Protein AF-A0A2E1YTF7-F1 (afdb_monomer_lite)

Sequence (68 aa):
MINSNVGSLERKKDLIKNEKTFSGPMGMGLSKSYELKKKKICIYNTINGQEKIILNDKESFCPTKLKK

pLDDT: mean 76.46, std 15.72, range [43.09, 91.44]

Foldseek 3Di:
DDDPCPDPPPPPVQPWAPWDADQDVVSFFWGIWTDGPQWIWTWTQDPVGIDIDIHGNVDPDDDRDDDD

Structure (mmCIF, N/CA/C/O backbone):
data_AF-A0A2E1YTF7-F1
#
_entry.id   AF-A0A2E1YTF7-F1
#
loop_
_atom_site.group_PDB
_atom_site.id
_atom_site.type_symbol
_atom_site.label_atom_id
_atom_site.label_alt_id
_atom_site.label_comp_id
_atom_site.label_asym_id
_atom_site.label_entity_id
_atom_site.label_seq_id
_atom_site.pdbx_PDB_ins_code
_atom_site.Cartn_x
_atom_site.Cartn_y
_atom_site.Cartn_z
_atom_site.occupancy
_atom_site.B_iso_or_equiv
_atom_site.auth_seq_id
_atom_site.auth_comp_id
_atom_site.auth_asym_id
_atom_site.auth_atom_id
_atom_site.pdbx_PDB_model_num
ATOM 1 N N . MET A 1 1 ? -38.212 37.021 -6.113 1.00 51.00 1 MET A N 1
ATOM 2 C CA . MET A 1 1 ? -38.029 35.792 -6.920 1.00 51.00 1 MET A CA 1
ATOM 3 C C . MET A 1 1 ? -36.719 35.980 -7.667 1.00 51.00 1 MET A C 1
ATOM 5 O O . MET A 1 1 ? -36.666 36.844 -8.521 1.00 51.00 1 MET A O 1
ATOM 9 N N . ILE A 1 2 ? -35.588 35.466 -7.194 1.00 46.47 2 ILE A N 1
ATOM 10 C CA . ILE A 1 2 ? -35.162 34.059 -7.236 1.00 46.47 2 ILE A CA 1
ATOM 11 C C . ILE A 1 2 ? -34.219 33.763 -6.058 1.00 46.47 2 ILE A C 1
ATOM 13 O O . ILE A 1 2 ? -33.337 34.556 -5.741 1.00 46.47 2 ILE A O 1
ATOM 17 N N . ASN A 1 3 ? -34.446 32.621 -5.411 1.00 47.12 3 ASN A N 1
ATOM 18 C CA . ASN A 1 3 ? -33.741 32.151 -4.224 1.00 47.12 3 ASN A CA 1
ATOM 19 C C . ASN A 1 3 ? -32.378 31.559 -4.600 1.00 47.12 3 ASN A C 1
ATOM 21 O O . ASN A 1 3 ? -32.321 30.490 -5.205 1.00 47.12 3 ASN A O 1
ATOM 25 N N . SER A 1 4 ? -31.288 32.167 -4.139 1.00 45.22 4 SER A N 1
ATOM 26 C CA . SER A 1 4 ? -29.985 31.497 -4.095 1.00 45.22 4 SER A CA 1
ATOM 27 C C . SER A 1 4 ? -29.909 30.629 -2.840 1.00 45.22 4 SER A C 1
ATOM 29 O O . SER A 1 4 ? -29.287 30.989 -1.844 1.00 45.22 4 SER A O 1
ATOM 31 N N . ASN A 1 5 ? -30.576 29.473 -2.882 1.00 51.00 5 ASN A N 1
ATOM 32 C CA . ASN A 1 5 ? -30.332 28.366 -1.961 1.00 51.00 5 ASN A CA 1
ATOM 33 C C . ASN A 1 5 ? -28.998 27.716 -2.365 1.00 51.00 5 ASN A C 1
ATOM 35 O O . ASN A 1 5 ? -28.964 26.655 -2.984 1.00 51.00 5 ASN A O 1
ATOM 39 N N . VAL A 1 6 ? -27.881 28.392 -2.083 1.00 55.56 6 VAL A N 1
ATOM 40 C CA . VAL A 1 6 ? -26.585 27.714 -2.068 1.00 55.56 6 VAL A CA 1
ATOM 41 C C . VAL A 1 6 ? -26.536 27.009 -0.723 1.00 55.56 6 VAL A C 1
ATOM 43 O O . VAL A 1 6 ? -26.235 27.590 0.318 1.00 55.56 6 VAL A O 1
ATOM 46 N N . GLY A 1 7 ? -27.017 25.765 -0.744 1.00 43.09 7 GLY A N 1
ATOM 47 C CA . GLY A 1 7 ? -27.003 24.886 0.406 1.00 43.09 7 GLY A CA 1
ATOM 48 C C . GLY A 1 7 ? -25.623 24.918 1.041 1.00 43.09 7 GLY A C 1
ATOM 49 O O . GLY A 1 7 ? -24.603 24.797 0.357 1.00 43.09 7 GLY A O 1
ATOM 50 N N . SER A 1 8 ? -25.614 25.106 2.355 1.00 43.75 8 SER A N 1
ATOM 51 C CA . SER A 1 8 ? -24.476 24.873 3.226 1.00 43.75 8 SER A CA 1
ATOM 52 C C . SER A 1 8 ? -24.031 23.423 3.054 1.00 43.75 8 SER A C 1
ATOM 54 O O . SER A 1 8 ? -24.400 22.547 3.832 1.00 43.75 8 SER A O 1
ATOM 56 N N . LEU A 1 9 ? -23.266 23.140 1.999 1.00 51.81 9 LEU A N 1
ATOM 57 C CA . LEU A 1 9 ? -22.550 21.890 1.870 1.00 51.81 9 LEU A CA 1
ATOM 58 C C . LEU A 1 9 ? -21.486 21.976 2.951 1.00 51.81 9 LEU A C 1
ATOM 60 O O . LEU A 1 9 ? -20.466 22.647 2.776 1.00 51.81 9 LEU A O 1
ATOM 64 N N . GLU A 1 10 ? -21.780 21.379 4.105 1.00 46.81 10 GLU A N 1
ATOM 65 C CA . GLU A 1 10 ? -20.806 21.076 5.134 1.00 46.81 10 GLU A CA 1
ATOM 66 C C . GLU A 1 10 ? -19.610 20.424 4.440 1.00 46.81 10 GLU A C 1
ATOM 68 O O . GLU A 1 10 ? -19.548 19.210 4.236 1.00 46.81 10 GLU A O 1
ATOM 73 N N . ARG A 1 11 ? -18.622 21.241 4.063 1.00 52.28 11 ARG A N 1
ATOM 74 C CA . ARG A 1 11 ? -17.270 20.789 3.803 1.00 52.28 11 ARG A CA 1
ATOM 75 C C . ARG A 1 11 ? -16.756 20.378 5.170 1.00 52.28 11 ARG A C 1
ATOM 77 O O . ARG A 1 11 ? -15.980 21.106 5.785 1.00 52.28 11 ARG A O 1
ATOM 84 N N . LYS A 1 12 ? -17.211 19.217 5.664 1.00 52.53 12 LYS A N 1
ATOM 85 C CA . LYS A 1 12 ? -16.435 18.406 6.592 1.00 52.53 12 LYS A CA 1
ATOM 86 C C . LYS A 1 12 ? -15.090 18.316 5.905 1.00 52.53 12 LYS A C 1
ATOM 88 O O . LYS A 1 12 ? -14.953 17.582 4.935 1.00 52.53 12 LYS A O 1
ATOM 93 N N . LYS A 1 13 ? -14.152 19.172 6.317 1.00 57.84 13 LYS A N 1
ATOM 94 C CA . LYS A 1 13 ? -12.752 19.057 5.953 1.00 57.84 13 LYS A CA 1
ATOM 95 C C . LYS A 1 13 ? -12.404 17.661 6.421 1.00 57.84 13 LYS A C 1
ATOM 97 O O . LYS A 1 13 ? -12.252 17.436 7.619 1.00 57.84 13 LYS A O 1
ATOM 102 N N . ASP A 1 14 ? -12.441 16.708 5.503 1.00 65.44 14 ASP A N 1
ATOM 103 C CA . ASP A 1 14 ? -11.877 15.396 5.703 1.00 65.44 14 ASP A CA 1
ATOM 104 C C . ASP A 1 14 ? -10.434 15.645 6.115 1.00 65.44 14 ASP A C 1
ATOM 106 O O . ASP A 1 14 ? -9.588 15.966 5.284 1.00 65.44 14 ASP A O 1
ATOM 110 N N . LEU A 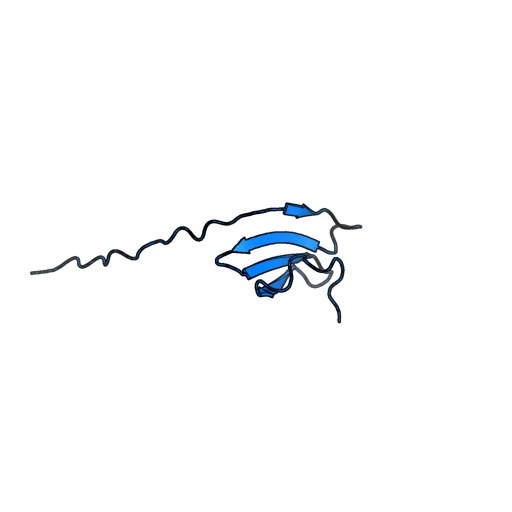1 15 ? -10.194 15.648 7.425 1.00 77.50 15 LEU A N 1
ATOM 111 C CA . LEU A 1 15 ? -8.883 15.905 7.983 1.00 77.50 15 LEU A CA 1
ATOM 112 C C . LEU A 1 15 ? -8.018 14.732 7.546 1.00 77.50 15 LEU A C 1
ATOM 114 O O . LEU A 1 15 ? -8.142 13.636 8.094 1.00 77.50 15 LEU A O 1
ATOM 118 N N . ILE A 1 16 ? -7.197 14.977 6.529 1.00 83.06 16 ILE A N 1
ATOM 119 C CA . ILE A 1 16 ? -6.092 14.107 6.167 1.00 83.06 16 ILE A CA 1
ATOM 120 C C . ILE A 1 16 ? -5.164 14.097 7.378 1.00 83.06 16 ILE A C 1
ATOM 122 O O . ILE A 1 16 ? -4.691 15.145 7.821 1.00 83.06 16 ILE A O 1
ATOM 126 N N . LYS A 1 17 ? -4.958 12.919 7.954 1.00 84.06 17 LYS A N 1
ATOM 127 C CA . LYS A 1 17 ? -4.093 12.711 9.118 1.00 84.06 17 LYS A CA 1
ATOM 128 C C . LYS A 1 17 ? -2.989 11.731 8.762 1.00 84.06 17 LYS A C 1
ATOM 130 O O . LYS A 1 17 ? -3.142 10.944 7.830 1.00 84.06 17 LYS A O 1
ATOM 135 N N . ASN A 1 18 ? -1.894 11.771 9.522 1.00 86.50 18 ASN A N 1
ATOM 136 C CA . ASN A 1 18 ? -0.792 10.812 9.405 1.00 86.50 18 ASN A CA 1
ATOM 137 C C . ASN A 1 18 ? -0.288 10.648 7.960 1.00 86.50 18 ASN A C 1
ATOM 139 O O . ASN A 1 18 ? -0.009 9.534 7.510 1.00 86.50 18 ASN A O 1
ATOM 143 N N . GLU A 1 19 ? -0.211 11.762 7.226 1.00 89.50 19 GLU A N 1
ATOM 144 C CA . GLU A 1 19 ? 0.346 11.761 5.882 1.00 89.50 19 GLU A CA 1
ATOM 145 C C . GLU A 1 19 ? 1.827 11.378 5.945 1.00 89.50 19 GLU A C 1
ATOM 147 O O . GLU A 1 19 ? 2.604 11.953 6.705 1.00 89.50 19 GLU A O 1
ATOM 152 N N . LYS A 1 20 ? 2.208 10.386 5.144 1.00 89.69 20 LYS A N 1
ATOM 153 C CA . LYS A 1 20 ? 3.588 9.945 4.967 1.00 89.69 20 LYS A CA 1
ATOM 154 C C . LYS A 1 20 ? 3.861 9.784 3.487 1.00 89.69 20 LYS A C 1
ATOM 156 O O . LYS A 1 20 ? 3.041 9.223 2.761 1.00 89.69 20 LYS A O 1
ATOM 161 N N . THR A 1 21 ? 5.015 10.255 3.056 1.00 90.19 21 THR A N 1
ATOM 162 C CA . THR A 1 21 ? 5.542 10.027 1.717 1.00 90.19 21 THR A CA 1
ATOM 163 C C . THR A 1 21 ? 6.695 9.042 1.798 1.00 90.19 21 THR A C 1
ATOM 165 O O . THR A 1 21 ? 7.382 8.930 2.812 1.00 90.19 21 THR A O 1
ATOM 168 N N . PHE A 1 22 ? 6.864 8.282 0.731 1.00 88.62 22 PHE A N 1
ATOM 169 C CA . PHE A 1 22 ? 7.829 7.207 0.635 1.00 88.62 22 PHE A CA 1
ATOM 170 C C . PHE A 1 22 ? 8.483 7.279 -0.740 1.00 88.62 22 PHE A C 1
ATOM 172 O O . PHE A 1 22 ? 7.834 7.598 -1.738 1.00 88.62 22 PHE A O 1
ATOM 179 N N . SER A 1 23 ? 9.767 6.951 -0.782 1.00 83.62 23 SER A N 1
ATOM 180 C CA . SER A 1 23 ? 10.536 6.857 -2.017 1.00 83.62 23 SER A CA 1
ATOM 181 C C . SER A 1 23 ? 11.023 5.427 -2.142 1.00 83.62 23 SER A C 1
ATOM 183 O O . SER A 1 23 ? 12.008 5.038 -1.517 1.00 83.62 23 SER A O 1
ATOM 185 N N . GLY A 1 24 ? 10.275 4.616 -2.884 1.00 79.94 24 GLY A N 1
ATOM 186 C CA . GLY A 1 24 ? 10.672 3.243 -3.150 1.00 79.94 24 GLY A CA 1
ATOM 187 C C . GLY A 1 24 ? 11.821 3.147 -4.167 1.00 79.94 24 GLY A C 1
ATOM 188 O O . GLY A 1 24 ? 12.149 4.129 -4.846 1.00 79.94 24 GLY A O 1
ATOM 189 N N . PRO A 1 25 ? 12.463 1.973 -4.274 1.00 80.88 25 PRO A N 1
ATOM 190 C CA . PRO A 1 25 ? 13.548 1.746 -5.223 1.00 80.88 25 PRO A CA 1
ATOM 191 C C . PRO A 1 25 ? 13.071 2.007 -6.659 1.00 80.88 25 PRO A C 1
ATOM 193 O O . PRO A 1 25 ? 11.977 1.594 -7.041 1.00 80.88 25 PRO A O 1
ATOM 196 N N . MET A 1 26 ? 13.874 2.736 -7.444 1.00 82.75 26 MET A N 1
ATOM 197 C CA . MET A 1 26 ? 13.524 3.184 -8.807 1.00 82.75 26 MET A CA 1
ATOM 198 C C . MET A 1 26 ? 12.198 3.969 -8.907 1.00 82.75 26 MET A C 1
ATOM 200 O O . MET A 1 26 ? 11.561 3.990 -9.956 1.00 82.75 26 MET A O 1
ATOM 204 N N . GLY A 1 27 ? 11.754 4.614 -7.823 1.00 82.69 27 GLY A N 1
ATOM 205 C CA . GLY A 1 27 ? 10.491 5.357 -7.807 1.00 82.69 27 GLY A CA 1
ATOM 206 C C . GLY A 1 27 ? 9.240 4.471 -7.818 1.00 82.69 27 GLY A C 1
ATOM 207 O O . GLY A 1 27 ? 8.139 4.995 -7.983 1.00 82.69 27 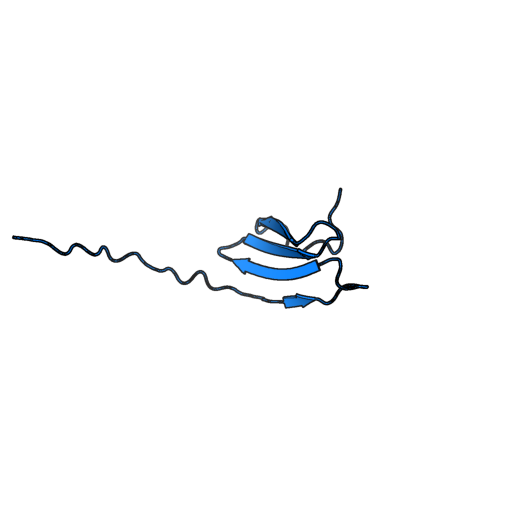GLY A O 1
ATOM 208 N N . MET A 1 28 ? 9.396 3.156 -7.623 1.00 86.38 28 MET A N 1
ATOM 209 C CA . MET A 1 28 ? 8.316 2.168 -7.583 1.00 86.38 28 MET A CA 1
ATOM 210 C C . MET A 1 28 ? 8.047 1.681 -6.158 1.00 86.38 28 MET A C 1
ATOM 212 O O . MET A 1 28 ? 8.949 1.596 -5.329 1.00 86.38 28 MET A O 1
ATOM 216 N N . GLY A 1 29 ? 6.803 1.301 -5.884 1.00 88.44 29 GLY A N 1
ATOM 217 C CA . GLY A 1 29 ? 6.328 0.861 -4.575 1.00 88.44 29 GLY A CA 1
ATOM 218 C C . GLY A 1 29 ? 5.460 1.912 -3.893 1.00 88.44 29 GLY A C 1
ATOM 219 O O . GLY A 1 29 ? 4.935 2.817 -4.539 1.00 88.44 29 GLY A O 1
ATOM 220 N N . LEU A 1 30 ? 5.269 1.773 -2.579 1.00 89.88 30 LEU A N 1
ATOM 221 C CA . LEU A 1 30 ? 4.493 2.736 -1.799 1.00 89.88 30 LEU A CA 1
ATOM 222 C C . LEU A 1 30 ? 5.104 4.133 -1.980 1.00 89.88 30 LEU A C 1
ATOM 224 O O . LEU A 1 30 ? 6.302 4.310 -1.780 1.00 89.88 30 LEU A O 1
ATOM 228 N N . SER A 1 31 ? 4.278 5.098 -2.375 1.00 90.81 31 SER A N 1
ATOM 229 C CA . SER A 1 31 ? 4.666 6.487 -2.633 1.00 90.81 31 SER A CA 1
ATOM 230 C C . SER A 1 31 ? 4.069 7.434 -1.597 1.00 90.81 31 SER A C 1
ATOM 232 O O . SER A 1 31 ? 4.741 8.337 -1.101 1.00 90.81 31 SER A O 1
ATOM 234 N N . LYS A 1 32 ? 2.808 7.219 -1.216 1.00 91.12 32 LYS A N 1
ATOM 235 C CA . LYS A 1 32 ? 2.129 8.068 -0.236 1.00 91.12 32 LYS A CA 1
ATOM 236 C C . LYS A 1 32 ? 1.121 7.266 0.571 1.00 91.12 32 LYS A C 1
ATOM 238 O O . LYS A 1 32 ? 0.425 6.417 0.030 1.00 91.12 32 LYS A O 1
ATOM 243 N N . SER A 1 33 ? 0.995 7.563 1.857 1.00 91.12 33 SER A N 1
ATOM 244 C CA . SER A 1 33 ? -0.096 7.070 2.692 1.00 91.12 33 SER A CA 1
ATOM 245 C C . SER A 1 33 ? -0.708 8.190 3.505 1.00 91.12 33 SER A C 1
ATOM 247 O O . SER A 1 33 ? 0.022 9.056 3.977 1.00 91.12 33 SER A O 1
ATOM 249 N N . TYR A 1 34 ? -2.014 8.150 3.723 1.00 90.50 34 TYR A N 1
ATOM 250 C CA . TYR A 1 34 ? -2.694 9.084 4.611 1.00 90.50 34 TYR A CA 1
ATOM 251 C C . TYR A 1 34 ? -3.993 8.494 5.148 1.00 90.50 34 TYR A C 1
ATOM 253 O O . TYR A 1 34 ? -4.560 7.576 4.566 1.00 90.50 34 TYR A O 1
ATOM 261 N N . GLU A 1 35 ? -4.482 9.028 6.256 1.00 89.38 35 GLU A N 1
ATOM 262 C CA . GLU A 1 35 ? -5.733 8.607 6.878 1.00 89.38 35 GLU A CA 1
ATOM 263 C C . GLU A 1 35 ? -6.841 9.619 6.600 1.00 89.38 35 GLU A C 1
ATOM 265 O O . GLU A 1 35 ? -6.654 10.824 6.761 1.00 89.38 35 GLU A O 1
ATOM 270 N N . LEU A 1 36 ? -8.004 9.119 6.183 1.00 86.94 36 LEU A N 1
ATOM 271 C CA . LEU A 1 36 ? -9.176 9.905 5.819 1.00 86.94 36 LEU A CA 1
ATOM 272 C C . LEU A 1 36 ? -10.442 9.216 6.342 1.00 86.94 36 LEU A C 1
ATOM 274 O O . LEU A 1 36 ? -10.729 8.087 5.956 1.00 86.94 36 LEU A O 1
ATOM 278 N N . LYS A 1 37 ? -11.206 9.881 7.223 1.00 82.00 37 LYS A N 1
ATOM 279 C CA . LYS A 1 37 ? -12.500 9.385 7.754 1.00 82.00 37 LYS A CA 1
ATOM 280 C C . LYS A 1 37 ? -12.479 7.897 8.175 1.00 82.00 37 LYS A C 1
ATOM 282 O O . LYS A 1 37 ? -13.386 7.149 7.819 1.00 82.00 37 LYS A O 1
ATOM 287 N N . LYS A 1 38 ? -11.470 7.474 8.954 1.00 81.81 38 LYS A N 1
ATOM 288 C CA . LYS A 1 38 ? -11.297 6.076 9.435 1.00 81.81 38 LYS A CA 1
ATOM 289 C C . LYS A 1 38 ? -10.931 5.056 8.344 1.00 81.81 38 LYS A C 1
ATOM 291 O O . LYS A 1 38 ? -11.189 3.858 8.455 1.00 81.81 38 LYS A O 1
ATOM 296 N N . LYS A 1 39 ? -10.376 5.546 7.239 1.00 85.69 39 LYS A N 1
ATOM 297 C CA . LYS A 1 39 ? -9.790 4.733 6.178 1.00 85.69 39 LYS A CA 1
ATOM 298 C C . LYS A 1 39 ? -8.340 5.127 6.010 1.00 85.69 39 LYS A C 1
ATOM 300 O O . LYS A 1 39 ? -8.012 6.313 6.049 1.00 85.69 39 LYS A O 1
ATOM 305 N N . LYS A 1 40 ? -7.485 4.145 5.778 1.00 89.00 40 LYS A N 1
ATOM 306 C CA . LYS A 1 40 ? -6.106 4.379 5.382 1.00 89.00 40 LYS A CA 1
ATOM 307 C C . LYS A 1 40 ? -6.024 4.309 3.869 1.00 89.00 40 LYS A C 1
ATOM 309 O O . LYS A 1 40 ? -6.417 3.325 3.254 1.00 89.00 40 LYS A O 1
ATOM 314 N N . ILE A 1 41 ? -5.552 5.381 3.263 1.00 90.38 41 ILE A N 1
ATOM 315 C CA . ILE A 1 41 ? -5.282 5.457 1.839 1.00 90.38 41 ILE A CA 1
ATOM 316 C C . ILE A 1 41 ? -3.805 5.196 1.630 1.00 90.38 41 ILE A C 1
ATOM 318 O O . ILE A 1 41 ? -2.970 5.811 2.293 1.00 90.38 41 ILE A O 1
ATOM 322 N N . CYS A 1 42 ? -3.494 4.322 0.685 1.00 90.81 42 CYS A N 1
ATOM 323 C CA . CYS A 1 42 ? -2.132 4.019 0.288 1.00 90.81 42 CYS A CA 1
ATOM 324 C C . CYS A 1 42 ? -2.042 4.141 -1.233 1.00 90.81 42 CYS A C 1
ATOM 326 O O . CYS A 1 42 ? -2.871 3.599 -1.964 1.00 90.81 42 CYS A O 1
ATOM 328 N N . ILE A 1 43 ? -1.057 4.894 -1.696 1.00 91.44 43 ILE A N 1
ATOM 329 C CA . ILE A 1 43 ? -0.794 5.195 -3.096 1.00 91.44 43 ILE A CA 1
ATOM 330 C C . ILE A 1 43 ? 0.549 4.574 -3.437 1.00 91.44 43 ILE A C 1
ATOM 332 O O . ILE A 1 43 ? 1.544 4.842 -2.760 1.00 91.44 43 ILE A O 1
ATOM 336 N N . TYR A 1 44 ? 0.570 3.770 -4.488 1.00 90.88 44 TYR A N 1
ATOM 337 C CA . TYR A 1 44 ? 1.739 3.062 -4.980 1.00 90.88 44 TYR A CA 1
ATOM 338 C C . TYR A 1 44 ? 2.063 3.537 -6.381 1.00 90.88 44 TYR A C 1
ATOM 340 O O . TYR A 1 44 ? 1.174 3.659 -7.215 1.00 90.88 44 TYR A O 1
ATOM 348 N N . ASN A 1 45 ? 3.343 3.736 -6.650 1.00 89.62 45 ASN A N 1
ATOM 349 C CA . ASN A 1 45 ? 3.842 3.877 -8.003 1.00 89.62 45 ASN A CA 1
ATOM 350 C C . ASN A 1 45 ? 4.211 2.498 -8.543 1.00 89.62 45 ASN A C 1
ATOM 352 O O . ASN A 1 45 ? 4.943 1.737 -7.911 1.00 89.62 45 ASN A O 1
ATOM 356 N N . THR A 1 46 ? 3.727 2.187 -9.732 1.00 87.88 46 THR A N 1
ATOM 357 C CA . THR A 1 46 ? 4.038 0.966 -10.470 1.00 87.88 46 THR A CA 1
ATOM 358 C C . THR A 1 46 ? 4.527 1.327 -11.866 1.00 87.88 46 THR A C 1
ATOM 360 O O . THR A 1 46 ? 4.387 2.466 -12.311 1.00 87.88 46 THR A O 1
ATOM 363 N N . ILE A 1 47 ? 5.062 0.338 -12.583 1.00 86.88 47 ILE A N 1
ATOM 364 C CA . ILE A 1 47 ? 5.454 0.484 -13.995 1.00 86.88 47 ILE A CA 1
ATOM 365 C C . ILE A 1 47 ? 4.261 0.937 -14.854 1.00 86.88 47 ILE A C 1
ATOM 367 O O . ILE A 1 47 ? 4.435 1.679 -15.814 1.00 86.88 47 ILE A O 1
ATOM 371 N N . ASN A 1 48 ? 3.046 0.535 -14.473 1.00 87.75 48 ASN A N 1
ATOM 372 C CA . ASN A 1 48 ? 1.816 0.837 -15.201 1.00 87.75 48 ASN A CA 1
ATOM 373 C C . ASN A 1 48 ? 1.148 2.147 -14.739 1.00 87.75 48 ASN A C 1
ATOM 375 O O . ASN A 1 48 ? 0.069 2.481 -15.221 1.00 87.75 48 ASN A O 1
ATOM 379 N N . GLY A 1 49 ? 1.757 2.883 -13.800 1.00 88.00 49 GLY A N 1
ATOM 380 C CA . GLY A 1 49 ? 1.218 4.123 -13.236 1.00 88.00 49 GLY A CA 1
ATOM 381 C C . GLY A 1 49 ? 0.937 4.041 -11.735 1.00 88.00 49 GLY A C 1
ATOM 382 O O . GLY A 1 49 ? 1.527 3.232 -11.020 1.00 88.00 49 GLY A O 1
ATOM 383 N N . GLN A 1 50 ? 0.054 4.910 -11.237 1.00 89.81 50 GLN A N 1
ATOM 384 C CA . GLN A 1 50 ? -0.296 4.973 -9.816 1.00 89.81 50 GLN A CA 1
ATOM 385 C C . GLN A 1 50 ? -1.482 4.069 -9.471 1.00 89.81 50 GLN A C 1
ATOM 387 O O . GLN A 1 50 ? -2.566 4.215 -10.031 1.00 89.81 50 GLN A O 1
ATOM 392 N N . GLU A 1 51 ? -1.298 3.201 -8.481 1.00 90.44 51 GLU A N 1
ATOM 393 C CA . GLU A 1 51 ? -2.360 2.395 -7.886 1.00 90.44 51 GLU A CA 1
ATOM 394 C C . GLU A 1 51 ? -2.753 2.947 -6.516 1.00 90.44 51 GLU A C 1
ATOM 396 O O . GLU A 1 51 ? -1.910 3.353 -5.714 1.00 90.44 51 GLU A O 1
ATOM 40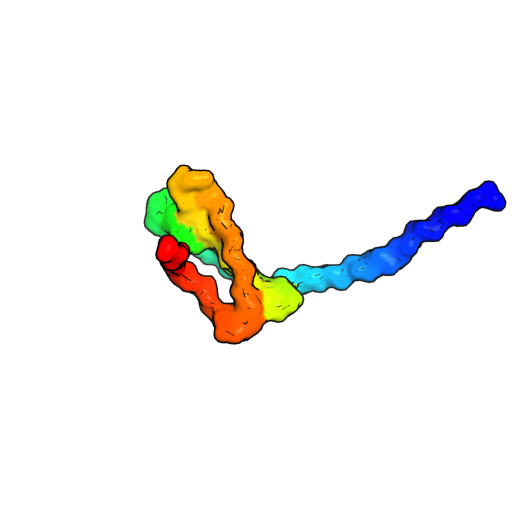1 N N . LYS A 1 52 ? -4.054 2.944 -6.222 1.00 89.94 52 LYS A N 1
ATOM 402 C CA . LYS A 1 52 ? -4.600 3.396 -4.941 1.00 89.94 52 LYS 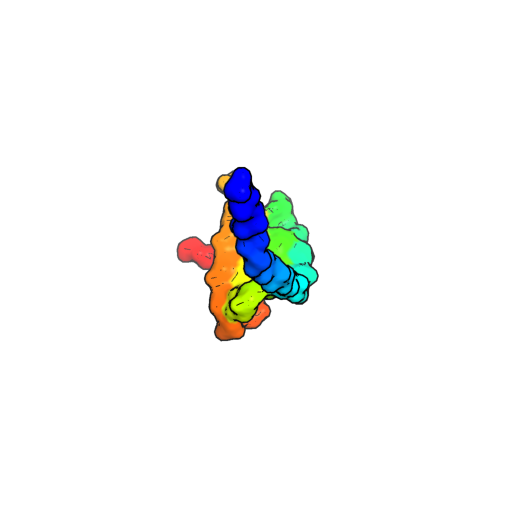A CA 1
ATOM 403 C C . LYS A 1 52 ? -5.352 2.257 -4.282 1.00 89.94 52 LYS A C 1
ATOM 405 O O . LYS A 1 52 ? -6.325 1.756 -4.836 1.00 89.94 52 LYS A O 1
ATOM 410 N N . ILE A 1 53 ? -4.978 1.950 -3.049 1.00 89.44 53 ILE A N 1
ATOM 411 C CA . ILE A 1 53 ? -5.741 1.052 -2.185 1.00 89.44 53 ILE A CA 1
ATOM 412 C C . ILE A 1 53 ? -6.335 1.836 -1.021 1.00 89.44 53 ILE A C 1
ATOM 414 O O . ILE A 1 53 ? -5.786 2.838 -0.546 1.00 89.44 53 ILE A O 1
ATOM 418 N N . ILE A 1 54 ? -7.498 1.373 -0.585 1.00 88.75 54 ILE A N 1
ATOM 419 C CA . ILE A 1 54 ? -8.251 1.954 0.515 1.00 88.75 54 ILE A CA 1
ATOM 420 C C . ILE A 1 54 ? -8.455 0.843 1.528 1.00 88.75 54 ILE A C 1
ATOM 422 O O . ILE A 1 54 ? -9.193 -0.105 1.276 1.00 88.75 54 ILE A O 1
ATOM 426 N N . LEU A 1 55 ? -7.795 0.975 2.666 1.00 86.31 55 LEU A N 1
ATOM 427 C CA . LEU A 1 55 ? -7.896 0.040 3.767 1.00 86.31 55 LEU A CA 1
ATOM 428 C C . LEU A 1 55 ? -8.862 0.596 4.815 1.00 86.31 55 LEU A C 1
ATOM 430 O O . LEU A 1 55 ? -8.897 1.800 5.081 1.00 86.31 55 LEU A O 1
ATOM 434 N N . ASN A 1 56 ? -9.666 -0.283 5.403 1.00 83.19 56 ASN A N 1
ATOM 435 C CA . ASN A 1 56 ? -10.512 0.071 6.540 1.00 83.19 56 ASN A CA 1
ATOM 436 C C . ASN A 1 56 ? -9.685 0.051 7.835 1.00 83.19 56 ASN A C 1
ATOM 438 O O . ASN A 1 56 ? -8.659 -0.617 7.896 1.00 83.19 56 ASN A O 1
ATOM 442 N N . ASP A 1 57 ? -10.181 0.737 8.867 1.00 67.44 57 ASP A N 1
ATOM 443 C CA . ASP A 1 57 ? -9.561 1.007 10.184 1.00 67.44 57 ASP A CA 1
ATOM 444 C C . ASP A 1 57 ? -8.814 -0.168 10.864 1.00 67.44 57 ASP A C 1
ATOM 446 O O . ASP A 1 57 ? -7.961 0.054 11.714 1.00 67.44 57 ASP A O 1
ATOM 450 N N . LYS A 1 58 ? -9.092 -1.423 10.482 1.00 63.12 58 LYS A N 1
ATOM 451 C CA . LYS A 1 58 ? -8.391 -2.615 10.992 1.00 63.12 58 LYS A CA 1
ATOM 452 C C . LYS A 1 58 ? -6.956 -2.765 10.473 1.00 63.12 58 LYS A C 1
ATOM 454 O O . LYS A 1 58 ? -6.155 -3.431 11.120 1.00 63.12 58 LYS A O 1
ATOM 459 N N . GLU A 1 59 ? -6.625 -2.174 9.328 1.00 65.19 59 GLU A N 1
ATOM 460 C CA . GLU A 1 59 ? -5.277 -2.238 8.759 1.00 65.19 59 GLU A CA 1
ATOM 461 C C . GLU A 1 59 ? -4.536 -0.928 9.051 1.00 65.19 59 GLU A C 1
ATOM 463 O O . GLU A 1 59 ? -4.627 0.063 8.323 1.00 65.19 59 GLU A O 1
ATOM 468 N N . SER A 1 60 ? -3.785 -0.921 10.153 1.00 67.38 60 SER A N 1
ATOM 469 C CA . SER A 1 60 ? -3.040 0.260 10.615 1.00 67.38 60 SER A CA 1
ATOM 470 C C . SER A 1 60 ? -1.887 0.667 9.684 1.00 67.38 60 SER A C 1
ATOM 472 O O . SER A 1 60 ? -1.386 1.797 9.767 1.00 67.38 60 SER A O 1
ATOM 474 N N . PHE A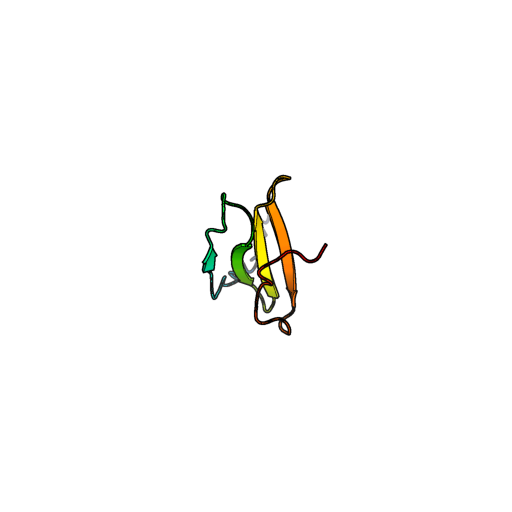 1 61 ? -1.461 -0.231 8.789 1.00 78.19 61 PHE A N 1
ATOM 475 C CA . PHE A 1 61 ? -0.303 -0.051 7.919 1.00 78.19 61 PHE A CA 1
ATOM 476 C C . PHE A 1 61 ? -0.616 -0.323 6.451 1.00 78.19 61 PHE A C 1
ATOM 478 O O . PHE A 1 61 ? -1.287 -1.289 6.108 1.00 78.19 61 PHE A O 1
ATOM 485 N N . CYS A 1 62 ? -0.051 0.518 5.584 1.00 84.25 62 CYS A N 1
ATOM 486 C CA . CYS A 1 62 ? -0.010 0.246 4.156 1.00 84.25 62 CYS A CA 1
ATOM 487 C C . CYS A 1 62 ? 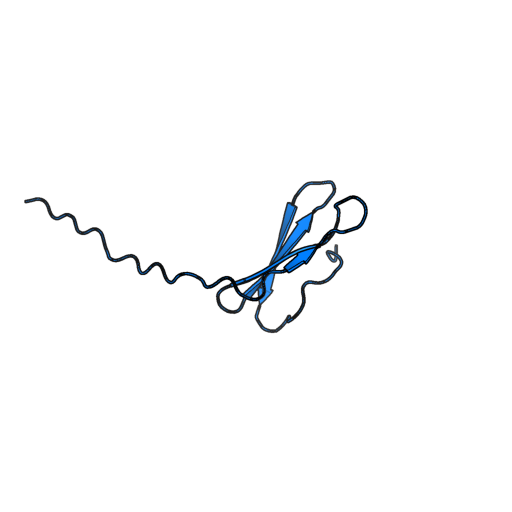0.987 -0.889 3.894 1.00 84.25 62 CYS A C 1
ATOM 489 O O . CYS A 1 62 ? 2.144 -0.760 4.308 1.00 84.25 62 CYS A O 1
ATOM 491 N N . PRO A 1 63 ? 0.594 -1.977 3.212 1.00 81.31 63 PRO A N 1
ATOM 492 C CA . PRO A 1 63 ? 1.520 -3.050 2.883 1.00 81.31 63 PRO A CA 1
ATOM 493 C C . PRO A 1 63 ? 2.630 -2.515 1.979 1.00 81.31 63 PRO A C 1
ATOM 495 O O . PRO A 1 63 ? 2.370 -1.830 1.001 1.00 81.31 63 PRO A O 1
ATOM 498 N N . THR A 1 64 ? 3.892 -2.815 2.254 1.00 71.38 64 THR A N 1
ATOM 499 C CA . THR A 1 64 ? 5.008 -2.276 1.453 1.00 71.38 64 THR A CA 1
ATOM 500 C C . THR A 1 64 ? 5.023 -2.804 0.014 1.00 71.38 64 THR A C 1
ATOM 502 O O . THR A 1 64 ? 5.649 -2.207 -0.858 1.00 71.38 64 THR A O 1
ATOM 505 N N . LYS A 1 65 ? 4.322 -3.915 -0.239 1.00 68.25 65 LYS A N 1
ATOM 506 C CA . LYS A 1 65 ? 4.143 -4.533 -1.554 1.00 68.25 65 LYS A CA 1
ATOM 507 C C . LYS A 1 65 ? 2.653 -4.646 -1.863 1.00 68.25 65 LYS A C 1
ATOM 509 O O . LYS A 1 65 ? 1.894 -5.119 -1.018 1.00 68.25 65 LYS A O 1
ATOM 514 N N . LEU A 1 66 ? 2.258 -4.273 -3.078 1.00 67.75 66 LEU A N 1
ATOM 515 C CA . LEU A 1 66 ? 0.968 -4.674 -3.639 1.00 67.75 66 LEU A CA 1
ATOM 516 C C . LEU A 1 66 ? 0.962 -6.205 -3.733 1.00 67.75 66 LEU A C 1
ATOM 518 O O . LEU A 1 66 ? 1.799 -6.786 -4.426 1.00 67.75 66 LEU A O 1
ATOM 522 N N . LYS A 1 67 ? 0.079 -6.870 -2.978 1.00 60.00 67 LYS A N 1
ATOM 523 C CA . LYS A 1 67 ? -0.182 -8.297 -3.190 1.00 60.00 67 LYS A CA 1
ATOM 524 C C . LYS A 1 67 ? -0.934 -8.410 -4.515 1.00 60.00 67 LYS A C 1
ATOM 526 O O . LYS A 1 67 ? -1.993 -7.806 -4.656 1.00 60.00 67 LYS A O 1
ATOM 531 N N . LYS A 1 68 ? -0.312 -9.098 -5.469 1.00 51.22 68 LYS A N 1
ATOM 532 C CA . LYS A 1 68 ? -0.881 -9.424 -6.775 1.00 51.22 68 LYS A CA 1
ATOM 533 C C . LYS A 1 68 ? -1.953 -10.498 -6.634 1.00 51.22 68 LYS A C 1
ATOM 535 O O . LYS A 1 68 ? -1.777 -11.357 -5.739 1.00 51.22 68 LYS A O 1
#

Secondary structure (DSSP, 8-state):
----------------EEEEE---GGG-EEEEEEEETTEEEEEEEETTEEEEEEEETT--S--SS---

Radius of gyration: 17.11 Å; chains: 1; bounding box: 52×45×26 Å